Protein AF-A0A2E4V4W1-F1 (afdb_monomer_lite)

Structure (mmCIF, N/CA/C/O backbone):
data_AF-A0A2E4V4W1-F1
#
_entry.id   AF-A0A2E4V4W1-F1
#
loop_
_atom_site.group_PDB
_atom_site.id
_atom_site.type_symbol
_atom_site.label_atom_id
_atom_site.label_alt_id
_atom_site.label_comp_id
_atom_site.label_asym_id
_atom_site.label_entity_id
_atom_site.label_seq_id
_atom_site.pdbx_PDB_ins_code
_atom_site.Cartn_x
_atom_site.Cartn_y
_atom_site.Cartn_z
_atom_site.occupancy
_atom_site.B_iso_or_equiv
_atom_site.auth_seq_id
_atom_site.auth_comp_id
_atom_site.auth_asym_id
_atom_site.auth_atom_id
_atom_site.pdbx_PDB_model_num
ATOM 1 N N . MET A 1 1 ? -20.682 4.567 -6.289 1.00 46.25 1 MET A N 1
ATOM 2 C CA . MET A 1 1 ? -19.520 3.822 -6.826 1.00 46.25 1 MET A CA 1
ATOM 3 C C . MET A 1 1 ? -19.299 2.603 -5.932 1.00 46.25 1 MET A C 1
ATOM 5 O O . MET A 1 1 ? -18.975 2.784 -4.768 1.00 46.25 1 MET A O 1
ATOM 9 N N . ARG A 1 2 ? -19.613 1.381 -6.391 1.00 41.62 2 ARG A N 1
ATOM 10 C CA . ARG A 1 2 ? -19.473 0.160 -5.568 1.00 41.62 2 ARG A CA 1
ATOM 11 C C . ARG A 1 2 ? -17.982 -0.184 -5.426 1.00 41.62 2 ARG A C 1
ATOM 13 O O . ARG A 1 2 ? -17.360 -0.566 -6.412 1.00 41.62 2 ARG A O 1
ATOM 20 N N . ARG A 1 3 ? -17.415 -0.021 -4.224 1.00 50.88 3 ARG A N 1
ATOM 21 C CA . ARG A 1 3 ? -16.046 -0.442 -3.876 1.00 50.88 3 ARG A CA 1
ATOM 22 C C . ARG A 1 3 ? -16.026 -1.967 -3.712 1.00 50.88 3 ARG A C 1
ATOM 24 O O . ARG A 1 3 ? -16.325 -2.477 -2.640 1.00 50.88 3 ARG A O 1
ATOM 31 N N . TYR A 1 4 ? -15.725 -2.709 -4.774 1.00 49.28 4 TYR A N 1
ATOM 32 C CA . TYR A 1 4 ? -15.377 -4.126 -4.641 1.00 49.28 4 TYR A CA 1
ATOM 33 C C . TYR A 1 4 ? -13.896 -4.216 -4.238 1.00 49.28 4 TYR A C 1
ATOM 35 O O . TYR A 1 4 ? -13.034 -3.839 -5.029 1.00 49.28 4 TYR A O 1
ATOM 43 N N . GLY A 1 5 ? -13.609 -4.688 -3.018 1.00 70.69 5 GLY A N 1
ATOM 44 C CA . GLY A 1 5 ? -12.262 -5.122 -2.611 1.00 70.69 5 GLY A CA 1
ATOM 45 C C . GLY A 1 5 ? -11.537 -4.323 -1.520 1.00 70.69 5 GLY A C 1
ATOM 46 O O . GLY A 1 5 ? -10.349 -4.560 -1.334 1.00 70.69 5 GLY A O 1
ATOM 47 N N . SER A 1 6 ? -12.188 -3.403 -0.802 1.00 86.50 6 SER A N 1
ATOM 48 C CA . SER A 1 6 ? -11.559 -2.742 0.354 1.00 86.50 6 SER A CA 1
ATOM 49 C C . SER A 1 6 ? -11.692 -3.573 1.633 1.00 86.50 6 SER A C 1
ATOM 51 O O . SER A 1 6 ? -12.754 -4.149 1.870 1.00 86.50 6 SER A O 1
ATOM 53 N N . TYR A 1 7 ? -10.652 -3.607 2.468 1.00 93.38 7 TYR A N 1
ATOM 54 C CA . TYR A 1 7 ? -10.639 -4.334 3.745 1.00 93.38 7 TYR A CA 1
ATOM 55 C C . TYR A 1 7 ? -9.852 -3.575 4.819 1.00 93.38 7 TYR A C 1
ATOM 57 O O . TYR A 1 7 ? -9.040 -2.708 4.499 1.00 93.38 7 TYR A O 1
ATOM 65 N N . ILE A 1 8 ? -10.093 -3.897 6.092 1.00 94.38 8 ILE A N 1
ATOM 66 C CA . ILE A 1 8 ? -9.384 -3.291 7.224 1.00 94.38 8 ILE A CA 1
ATOM 67 C C . ILE A 1 8 ? -8.098 -4.060 7.521 1.00 94.38 8 ILE A C 1
ATOM 69 O O . ILE A 1 8 ? -8.079 -5.293 7.512 1.00 94.38 8 ILE A O 1
ATOM 73 N N . LYS A 1 9 ? -7.020 -3.332 7.806 1.00 94.06 9 LYS A N 1
ATOM 74 C CA . LYS A 1 9 ? -5.738 -3.884 8.236 1.00 94.06 9 LYS A CA 1
ATOM 75 C C . LYS A 1 9 ? -5.230 -3.121 9.454 1.00 94.06 9 LYS A C 1
ATOM 77 O O . LYS A 1 9 ? -5.097 -1.902 9.408 1.00 94.06 9 LYS A O 1
ATOM 82 N N . TYR A 1 10 ? -4.891 -3.858 10.505 1.00 94.62 10 TYR A N 1
ATOM 83 C CA . TYR A 1 10 ? -4.268 -3.313 11.707 1.00 94.62 10 TYR A CA 1
ATOM 84 C C . TYR A 1 10 ? -2.750 -3.466 11.634 1.00 94.62 10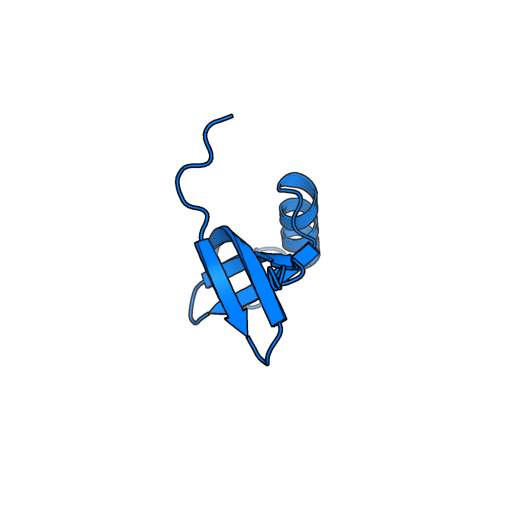 TYR A C 1
ATOM 86 O O . TYR A 1 10 ? -2.244 -4.541 11.299 1.00 94.62 10 TYR A O 1
ATOM 94 N N . VAL A 1 11 ? -2.020 -2.391 11.928 1.00 94.19 11 VAL A N 1
ATOM 95 C CA . VAL A 1 11 ? -0.552 -2.380 11.974 1.00 94.19 11 VAL A CA 1
ATOM 96 C C . VAL A 1 11 ? -0.106 -1.489 13.129 1.00 94.19 11 VAL A C 1
ATOM 98 O O . VAL A 1 11 ? -0.336 -0.287 13.079 1.00 94.19 11 VAL A O 1
ATOM 101 N N . ASN A 1 12 ? 0.573 -2.059 14.131 1.00 91.62 12 ASN A N 1
ATOM 102 C CA . ASN A 1 12 ? 1.091 -1.332 15.301 1.00 91.62 12 ASN A CA 1
ATOM 103 C C . ASN A 1 12 ? 0.026 -0.429 15.956 1.00 91.62 12 ASN A C 1
ATOM 105 O O . ASN A 1 12 ? 0.219 0.781 16.039 1.00 91.62 12 ASN A O 1
ATOM 109 N N . ASP A 1 13 ? -1.118 -1.013 16.323 1.00 91.25 13 ASP A N 1
ATOM 110 C CA . ASP A 1 13 ? -2.263 -0.328 16.953 1.00 91.25 13 ASP A CA 1
ATOM 111 C C . ASP A 1 13 ? -2.940 0.762 16.101 1.00 91.25 13 ASP A C 1
ATOM 113 O O . ASP A 1 13 ? -3.826 1.468 16.572 1.00 91.25 13 ASP A O 1
ATOM 117 N N . ARG A 1 14 ? -2.570 0.881 14.819 1.00 93.56 14 ARG A N 1
ATOM 118 C CA . ARG A 1 14 ? -3.204 1.785 13.851 1.00 93.56 14 ARG A CA 1
ATOM 119 C C . ARG A 1 14 ? -4.121 1.004 12.921 1.00 93.56 14 ARG A C 1
ATOM 121 O O . ARG A 1 14 ? -3.759 -0.082 12.453 1.00 93.56 14 ARG A O 1
ATOM 128 N N . CYS A 1 15 ? -5.289 1.569 12.636 1.00 95.25 15 CYS A N 1
ATOM 129 C CA . CYS A 1 15 ? -6.301 0.974 11.773 1.00 95.25 15 CYS A CA 1
ATOM 130 C C . CYS A 1 15 ? -6.256 1.610 10.379 1.00 95.25 15 CYS A C 1
ATOM 132 O O . CYS A 1 15 ? -6.268 2.830 10.227 1.00 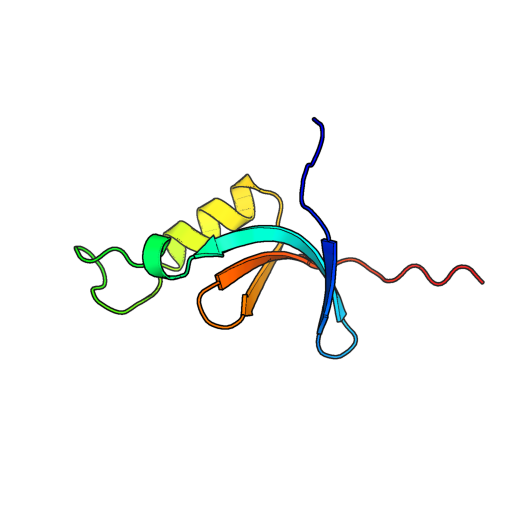95.25 15 CYS A O 1
ATOM 134 N N . PHE A 1 16 ? -6.194 0.776 9.342 1.00 95.62 16 PHE A N 1
ATOM 135 C CA . PHE A 1 16 ? -6.134 1.224 7.955 1.00 95.62 16 PHE A CA 1
ATOM 136 C C . PHE A 1 16 ? -7.239 0.584 7.124 1.00 95.62 16 PHE A C 1
ATOM 138 O O . PHE A 1 16 ? -7.333 -0.640 7.036 1.00 95.62 16 PHE A O 1
ATOM 145 N N . LEU A 1 17 ? -8.007 1.406 6.416 1.00 94.94 17 LEU A N 1
ATOM 146 C CA . LEU A 1 17 ? -8.837 0.970 5.305 1.00 94.94 17 LEU A CA 1
ATOM 147 C C . LEU A 1 17 ? -7.964 0.829 4.056 1.00 94.94 17 LEU A C 1
ATOM 149 O O . LEU A 1 17 ? -7.532 1.815 3.459 1.00 94.94 17 LEU A O 1
ATOM 153 N N . VAL A 1 18 ? -7.709 -0.405 3.628 1.00 95.75 18 VAL A N 1
ATOM 154 C CA . VAL A 1 18 ? -7.019 -0.684 2.366 1.00 95.75 18 VAL A CA 1
ATOM 155 C C . VAL A 1 18 ? -7.982 -0.418 1.214 1.00 95.75 18 VAL A C 1
ATOM 157 O O . VAL A 1 18 ? -9.005 -1.084 1.075 1.00 95.75 18 VAL A O 1
ATOM 160 N N . ILE A 1 19 ? -7.645 0.563 0.378 1.00 95.19 19 ILE A N 1
ATOM 161 C CA . ILE A 1 19 ? -8.443 0.989 -0.779 1.00 95.19 19 ILE A CA 1
ATOM 162 C C . ILE A 1 19 ? -8.068 0.165 -2.012 1.00 95.19 19 ILE A C 1
ATOM 164 O O . ILE A 1 19 ? -8.931 -0.197 -2.816 1.00 95.19 19 ILE A O 1
ATOM 168 N N . ARG A 1 20 ? -6.770 -0.112 -2.186 1.00 93.50 20 ARG A N 1
ATOM 169 C CA . ARG A 1 20 ? -6.235 -0.783 -3.373 1.00 93.50 20 ARG A CA 1
ATOM 170 C C . ARG A 1 20 ? -4.943 -1.522 -3.060 1.00 93.50 20 ARG A C 1
ATOM 172 O O . ARG A 1 20 ? -4.037 -0.970 -2.443 1.00 93.50 20 ARG A O 1
ATOM 179 N N . GLU A 1 21 ? -4.829 -2.729 -3.598 1.00 94.94 21 GLU A N 1
ATOM 180 C CA . GLU A 1 21 ? -3.564 -3.451 -3.689 1.00 94.94 21 GLU A CA 1
ATOM 181 C C . GLU A 1 21 ? -2.930 -3.238 -5.066 1.00 94.94 21 GLU A C 1
ATOM 183 O O . GLU A 1 21 ? -3.608 -3.296 -6.098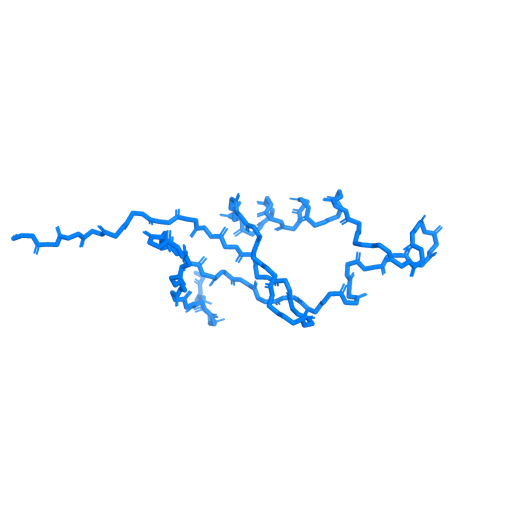 1.00 94.94 21 GLU A O 1
ATOM 188 N N . MET A 1 22 ? -1.619 -3.021 -5.090 1.00 93.19 22 MET A N 1
ATOM 189 C CA . MET A 1 22 ? -0.836 -2.874 -6.312 1.00 93.19 22 MET A CA 1
ATOM 190 C C . MET A 1 22 ? 0.440 -3.713 -6.223 1.00 93.19 22 MET A C 1
ATOM 192 O O . MET A 1 22 ? 1.152 -3.621 -5.225 1.00 93.19 22 MET A O 1
ATOM 196 N N . PRO A 1 23 ? 0.792 -4.508 -7.244 1.00 93.81 23 PRO A N 1
ATOM 197 C CA . PRO A 1 23 ? 2.080 -5.188 -7.272 1.00 93.81 23 PRO A CA 1
ATOM 198 C C . PRO A 1 23 ? 3.246 -4.190 -7.319 1.00 93.81 23 PRO A C 1
ATOM 200 O O . PRO A 1 23 ? 3.236 -3.250 -8.115 1.00 93.81 23 PRO A O 1
ATOM 203 N N . VAL A 1 24 ? 4.298 -4.428 -6.530 1.00 93.62 24 VAL A N 1
ATOM 204 C CA . VAL A 1 24 ? 5.500 -3.574 -6.455 1.00 93.62 24 VAL A CA 1
ATOM 205 C C . VAL A 1 24 ? 6.126 -3.362 -7.835 1.00 93.62 24 VAL A C 1
ATOM 207 O O . VAL A 1 24 ? 6.562 -2.255 -8.141 1.00 93.62 24 VAL A O 1
ATOM 210 N N . HIS A 1 25 ? 6.133 -4.391 -8.691 1.00 90.62 25 HIS A N 1
ATOM 211 C CA . HIS A 1 25 ? 6.736 -4.316 -10.024 1.00 90.62 25 HIS A CA 1
ATOM 212 C C . HIS A 1 25 ? 6.068 -3.277 -10.940 1.00 90.62 25 HIS A C 1
ATOM 214 O O . HIS A 1 25 ? 6.731 -2.761 -11.832 1.00 90.62 25 HIS A O 1
ATOM 220 N N . GLN A 1 26 ? 4.794 -2.926 -10.714 1.00 90.19 26 GLN A N 1
ATOM 221 C CA . GLN A 1 26 ? 4.112 -1.881 -11.490 1.00 90.19 26 GLN A CA 1
ATOM 222 C C . GLN A 1 26 ? 4.615 -0.476 -11.147 1.00 90.19 26 GLN A C 1
ATOM 224 O O . GLN A 1 26 ? 4.476 0.434 -11.956 1.00 90.19 26 GLN A O 1
ATOM 229 N N . MET A 1 27 ? 5.205 -0.300 -9.961 1.00 91.06 27 MET A N 1
ATOM 230 C CA . MET A 1 27 ? 5.768 0.971 -9.501 1.00 91.06 27 MET A CA 1
ATOM 231 C C . MET A 1 27 ? 7.286 1.056 -9.714 1.00 91.06 27 MET A C 1
ATOM 233 O O . MET A 1 27 ? 7.910 2.016 -9.273 1.00 91.06 27 MET A O 1
ATOM 237 N N . ILE A 1 28 ? 7.901 0.070 -10.372 1.00 86.44 28 ILE A N 1
ATOM 238 C CA . ILE A 1 28 ? 9.298 0.136 -10.806 1.00 86.44 28 ILE A CA 1
ATOM 239 C C . ILE A 1 28 ? 9.288 0.589 -12.263 1.00 86.44 28 ILE A C 1
ATOM 241 O O . ILE A 1 28 ? 8.753 -0.108 -13.119 1.00 86.44 28 ILE A O 1
ATOM 245 N N . ILE A 1 29 ? 9.876 1.751 -12.554 1.00 83.50 29 ILE A N 1
ATOM 246 C CA . ILE A 1 29 ? 9.997 2.268 -13.923 1.00 83.50 29 ILE A CA 1
ATOM 247 C C . ILE A 1 29 ? 11.435 2.039 -14.394 1.00 83.50 29 ILE A C 1
ATOM 249 O O . ILE A 1 29 ? 12.304 2.850 -14.062 1.00 83.50 29 ILE A O 1
ATOM 253 N N . PRO A 1 30 ? 11.721 1.007 -15.215 1.00 74.00 30 PRO A N 1
ATOM 254 C CA . PRO A 1 30 ? 13.097 0.618 -15.522 1.00 74.00 30 PRO A CA 1
ATOM 255 C C . PRO A 1 30 ? 13.935 1.729 -16.161 1.00 74.00 30 PRO A C 1
ATOM 257 O O . PRO A 1 30 ? 15.133 1.826 -15.919 1.00 74.00 30 PRO A O 1
ATOM 260 N N . LYS A 1 31 ? 13.284 2.603 -16.942 1.00 76.56 31 LYS A N 1
ATOM 261 C CA . LYS A 1 31 ? 13.914 3.735 -17.638 1.00 76.56 31 LYS A CA 1
ATOM 262 C C . LYS A 1 31 ? 14.311 4.895 -16.718 1.00 76.56 31 LYS A C 1
ATOM 264 O O . LYS A 1 31 ? 15.113 5.724 -17.129 1.00 76.56 31 LYS A O 1
ATOM 269 N N . ARG A 1 32 ? 13.737 4.983 -15.512 1.00 71.19 32 ARG A N 1
ATOM 270 C CA . ARG A 1 32 ? 14.044 6.026 -14.515 1.00 71.19 32 ARG A CA 1
ATOM 271 C C . ARG A 1 32 ? 14.824 5.448 -13.342 1.00 71.19 32 ARG A C 1
ATOM 273 O O . ARG A 1 32 ? 15.869 5.971 -12.966 1.00 71.19 32 ARG A O 1
ATOM 280 N N . HIS A 1 33 ? 14.338 4.336 -12.795 1.00 72.62 33 HIS A N 1
ATOM 281 C CA . HIS A 1 33 ? 14.934 3.643 -11.666 1.00 72.62 33 HIS A CA 1
ATOM 282 C C . HIS A 1 33 ? 14.793 2.121 -11.839 1.00 72.62 33 HIS A C 1
ATOM 284 O O . HIS A 1 33 ? 13.725 1.576 -11.564 1.00 72.62 33 HIS A O 1
ATOM 290 N N . PRO A 1 34 ? 15.857 1.402 -12.244 1.00 69.38 34 PRO A N 1
ATOM 291 C CA . PRO A 1 34 ? 15.761 -0.014 -12.608 1.00 69.38 34 PRO A CA 1
ATOM 292 C C . PRO A 1 34 ? 15.308 -0.925 -11.464 1.00 69.38 34 PRO A C 1
ATOM 294 O O . PRO A 1 34 ? 14.652 -1.926 -11.717 1.00 69.38 34 PRO A O 1
ATOM 297 N N . ASN A 1 35 ? 15.606 -0.557 -10.213 1.00 76.62 35 ASN A N 1
ATOM 298 C CA . ASN A 1 35 ? 15.362 -1.393 -9.033 1.00 76.62 35 ASN A CA 1
ATOM 299 C C . ASN A 1 35 ? 14.737 -0.619 -7.863 1.00 76.62 35 ASN A C 1
ATOM 301 O O . ASN A 1 35 ? 14.879 -1.017 -6.707 1.00 76.62 35 ASN A O 1
ATOM 305 N N . LYS A 1 36 ? 14.109 0.533 -8.124 1.00 85.44 36 LYS A N 1
ATOM 306 C CA . LYS A 1 36 ? 13.472 1.329 -7.067 1.00 85.44 36 LYS A CA 1
ATOM 307 C C . LYS A 1 36 ? 12.035 1.640 -7.437 1.00 85.44 36 LYS A C 1
ATOM 309 O O . LYS A 1 36 ? 11.712 1.831 -8.605 1.00 85.44 36 LYS A O 1
ATOM 314 N N . ILE A 1 37 ? 11.210 1.711 -6.401 1.00 88.56 37 ILE A 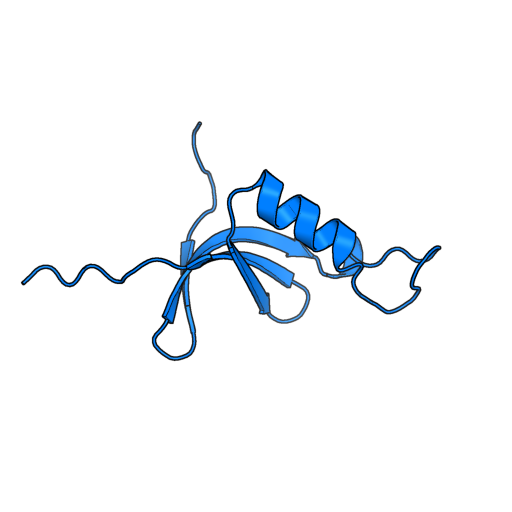N 1
ATOM 315 C CA . ILE A 1 37 ? 9.854 2.234 -6.497 1.00 88.56 37 ILE A CA 1
ATOM 316 C C . ILE A 1 37 ? 9.948 3.713 -6.870 1.00 88.56 37 ILE A C 1
ATOM 318 O O . ILE A 1 37 ? 10.657 4.478 -6.209 1.00 88.56 37 ILE A O 1
ATOM 322 N N . ASP A 1 38 ? 9.218 4.102 -7.906 1.00 92.06 38 ASP A N 1
ATOM 323 C CA . ASP A 1 38 ? 8.981 5.493 -8.251 1.00 92.06 38 ASP A CA 1
ATOM 324 C C . ASP A 1 38 ? 7.980 6.081 -7.243 1.00 92.06 38 ASP A C 1
ATOM 326 O O . ASP A 1 38 ? 6.774 5.826 -7.289 1.00 92.06 38 ASP A O 1
ATOM 330 N N . LYS A 1 39 ? 8.512 6.815 -6.259 1.00 90.94 39 LYS A N 1
ATOM 331 C CA . LYS A 1 39 ? 7.718 7.414 -5.178 1.00 90.94 39 LYS A CA 1
ATOM 332 C C . LYS A 1 39 ? 6.801 8.531 -5.677 1.00 90.94 39 LYS A C 1
ATOM 334 O O . LYS A 1 39 ? 5.775 8.769 -5.048 1.00 90.94 39 LYS A O 1
ATOM 339 N N . GLU A 1 40 ? 7.163 9.200 -6.770 1.00 92.81 40 GLU A N 1
ATOM 340 C CA . GLU A 1 40 ? 6.349 10.261 -7.361 1.00 92.81 40 GLU A CA 1
ATOM 341 C C . GLU A 1 40 ? 5.094 9.651 -7.989 1.00 92.81 40 GLU A C 1
ATOM 343 O O . GLU A 1 40 ? 3.978 10.040 -7.647 1.00 92.81 40 GLU A O 1
ATOM 348 N N . LEU A 1 41 ? 5.266 8.607 -8.809 1.00 92.75 41 LEU A N 1
ATOM 349 C CA . LEU A 1 41 ? 4.145 7.858 -9.377 1.00 92.75 41 LEU A CA 1
ATOM 350 C C . LEU A 1 41 ? 3.252 7.253 -8.286 1.00 92.75 41 LEU A C 1
ATOM 352 O O . LEU A 1 41 ? 2.027 7.338 -8.369 1.00 92.75 41 LEU A O 1
ATOM 356 N N . LEU A 1 42 ? 3.852 6.655 -7.255 1.00 94.62 42 LEU A N 1
ATOM 357 C CA . LEU A 1 42 ? 3.099 6.097 -6.135 1.00 94.62 42 LEU A CA 1
ATOM 358 C C . LEU A 1 42 ? 2.288 7.179 -5.404 1.00 94.62 42 LEU A C 1
ATOM 360 O O . LEU A 1 42 ? 1.121 6.953 -5.096 1.00 94.62 42 LEU A O 1
ATOM 364 N N . GLY A 1 43 ? 2.868 8.361 -5.176 1.00 96.12 43 GLY A N 1
ATOM 365 C CA . GLY A 1 43 ? 2.169 9.497 -4.569 1.00 96.12 43 GLY A CA 1
ATOM 366 C C . GLY A 1 43 ? 0.973 9.974 -5.400 1.00 96.12 43 GLY A C 1
ATOM 367 O O . GLY A 1 43 ? -0.093 10.242 -4.846 1.00 96.12 43 GLY A O 1
ATOM 368 N N . LEU A 1 44 ? 1.102 10.003 -6.731 1.00 95.81 44 LEU A N 1
ATOM 369 C CA . LEU A 1 44 ? -0.013 10.321 -7.633 1.00 95.81 44 LEU A CA 1
ATOM 370 C C . LEU A 1 44 ? -1.163 9.312 -7.502 1.00 95.81 44 LEU A C 1
ATOM 372 O O . LEU A 1 44 ? -2.326 9.713 -7.461 1.00 95.81 44 LEU A O 1
ATOM 376 N N . TRP A 1 45 ? -0.851 8.018 -7.389 1.00 95.44 45 TRP A N 1
ATOM 377 C CA . TRP A 1 45 ? -1.856 6.976 -7.163 1.00 95.44 45 TRP A CA 1
ATOM 378 C C . TRP A 1 45 ? -2.547 7.099 -5.805 1.00 95.44 45 TRP A C 1
ATOM 380 O O . TRP A 1 45 ? -3.769 6.968 -5.739 1.00 95.44 45 TRP A O 1
ATOM 390 N N . VAL A 1 46 ? -1.786 7.371 -4.741 1.00 96.38 46 VAL A N 1
ATOM 391 C CA . VAL A 1 46 ? -2.327 7.598 -3.391 1.00 96.38 46 VAL A CA 1
ATOM 392 C C . VAL A 1 46 ? -3.347 8.735 -3.418 1.00 96.38 46 VAL A C 1
ATOM 394 O O . VAL A 1 46 ? -4.494 8.530 -3.026 1.00 96.38 46 VAL A O 1
ATOM 397 N N . ASN A 1 47 ? -2.971 9.882 -3.990 1.00 96.56 47 ASN A N 1
ATOM 398 C CA . ASN A 1 47 ? -3.847 11.047 -4.102 1.00 96.56 47 ASN A CA 1
ATOM 399 C C . ASN A 1 47 ? -5.085 10.768 -4.967 1.00 96.56 47 ASN A C 1
ATOM 401 O O . ASN A 1 47 ? -6.198 11.123 -4.588 1.00 96.56 47 ASN A O 1
ATOM 405 N N . HIS A 1 48 ? -4.914 10.109 -6.118 1.00 95.44 48 HIS A N 1
ATOM 406 C CA . HIS A 1 48 ? -6.019 9.787 -7.026 1.00 95.44 48 HIS A CA 1
ATOM 407 C C . HIS A 1 48 ? -7.073 8.875 -6.381 1.00 95.44 48 HIS A C 1
ATOM 409 O O . HIS A 1 48 ? -8.265 9.020 -6.647 1.00 95.44 48 HIS A O 1
ATOM 415 N N . LEU A 1 49 ? -6.637 7.935 -5.539 1.00 93.88 49 LEU A N 1
ATOM 416 C CA . LEU A 1 49 ? -7.509 6.966 -4.877 1.00 93.88 49 LEU A CA 1
ATOM 417 C C . LEU A 1 49 ? -8.056 7.454 -3.526 1.00 93.88 49 LEU A C 1
ATOM 419 O O . LEU A 1 49 ? -8.881 6.757 -2.934 1.00 93.88 49 LEU A O 1
ATOM 423 N N . GLY A 1 50 ? -7.625 8.628 -3.054 1.00 94.00 50 GLY A N 1
ATOM 424 C CA . GLY A 1 50 ? -8.020 9.183 -1.758 1.00 94.00 50 GLY A CA 1
ATOM 425 C C . GLY A 1 50 ? -7.364 8.491 -0.562 1.00 94.00 50 GLY A C 1
ATOM 426 O O . GLY A 1 50 ? -7.917 8.522 0.530 1.00 94.00 50 GLY A O 1
ATOM 427 N N . GLY A 1 51 ? -6.218 7.835 -0.761 1.00 95.00 51 GLY A N 1
ATOM 428 C CA . GLY A 1 51 ? -5.420 7.303 0.342 1.00 95.00 51 GLY A CA 1
ATOM 429 C C . GLY A 1 51 ? -4.568 8.390 0.997 1.00 95.00 51 GLY A C 1
ATOM 430 O O . GLY A 1 51 ? -4.297 9.431 0.401 1.00 95.00 51 GLY A O 1
ATOM 431 N N . ASN A 1 52 ? -4.091 8.119 2.208 1.00 96.56 52 ASN A N 1
ATOM 432 C CA . ASN A 1 52 ? -3.131 8.965 2.925 1.00 96.56 52 ASN A CA 1
ATOM 433 C C . ASN A 1 52 ? -1.867 8.195 3.354 1.00 96.56 52 ASN A C 1
ATOM 435 O O . ASN A 1 52 ? -0.882 8.806 3.763 1.00 96.56 52 ASN A O 1
ATOM 439 N N . HIS A 1 53 ? -1.865 6.866 3.209 1.00 96.38 53 HIS A N 1
ATOM 440 C CA . HIS A 1 53 ? -0.762 5.990 3.578 1.00 96.38 53 HIS A CA 1
ATOM 441 C C . HIS A 1 53 ? -0.505 4.915 2.517 1.00 96.38 53 HIS A C 1
ATOM 443 O O . HIS A 1 53 ? -1.366 4.566 1.704 1.00 96.38 53 HIS A O 1
ATOM 449 N N . VAL A 1 54 ? 0.716 4.370 2.546 1.00 96.88 54 VAL A N 1
ATOM 450 C CA . VAL A 1 54 ? 1.081 3.164 1.800 1.00 96.88 54 VAL A CA 1
ATOM 451 C C . VAL A 1 54 ? 1.730 2.166 2.743 1.00 96.88 54 VAL A C 1
ATOM 453 O O . VAL A 1 54 ? 2.769 2.452 3.339 1.00 96.88 54 VAL A O 1
ATOM 456 N N . LEU A 1 55 ? 1.153 0.972 2.828 1.00 96.00 55 LEU A N 1
ATOM 457 C CA . LEU A 1 55 ? 1.763 -0.168 3.506 1.00 96.00 55 LEU A CA 1
ATOM 458 C C . LEU A 1 55 ? 2.438 -1.071 2.474 1.00 96.00 55 LEU A C 1
ATOM 460 O O . LEU A 1 55 ? 1.970 -1.209 1.344 1.00 96.00 55 LEU A O 1
ATOM 464 N N . ARG A 1 56 ? 3.538 -1.719 2.857 1.00 94.44 56 ARG A N 1
ATOM 465 C CA . ARG A 1 56 ? 4.200 -2.722 2.016 1.00 94.44 56 ARG A CA 1
ATOM 466 C C . ARG A 1 56 ? 4.009 -4.103 2.615 1.00 94.44 56 ARG A C 1
ATOM 468 O O . ARG A 1 56 ? 4.371 -4.336 3.763 1.00 94.44 56 ARG A O 1
ATOM 475 N N . GLU A 1 57 ? 3.517 -5.027 1.802 1.00 93.81 57 GLU A N 1
ATOM 476 C CA . GLU A 1 57 ? 3.338 -6.424 2.177 1.00 93.81 57 GLU A CA 1
ATOM 477 C C . GLU A 1 57 ? 3.909 -7.313 1.076 1.00 93.81 57 GLU A C 1
ATOM 479 O O . GLU A 1 57 ? 3.329 -7.443 0.002 1.00 93.81 57 GLU A O 1
ATOM 484 N N . ARG A 1 58 ? 5.079 -7.908 1.338 1.00 92.38 58 ARG A N 1
ATOM 485 C CA . ARG A 1 58 ? 5.815 -8.740 0.372 1.00 92.38 58 ARG A CA 1
ATOM 486 C C . ARG A 1 58 ? 6.025 -8.016 -0.972 1.00 92.38 58 ARG A C 1
ATOM 488 O O . ARG A 1 58 ? 6.803 -7.059 -1.052 1.00 92.38 58 ARG A O 1
ATOM 495 N N . ASP A 1 59 ? 5.352 -8.494 -2.012 1.00 93.88 59 ASP A N 1
ATOM 496 C CA . ASP A 1 59 ? 5.372 -8.034 -3.396 1.00 93.88 59 ASP A CA 1
ATOM 497 C C . ASP A 1 59 ? 4.238 -7.050 -3.722 1.00 93.88 59 ASP A C 1
ATOM 499 O O . ASP A 1 59 ? 4.078 -6.669 -4.883 1.00 93.88 59 ASP A O 1
ATOM 503 N N . LYS A 1 60 ? 3.489 -6.591 -2.713 1.00 95.31 60 LYS A N 1
ATOM 504 C CA . LYS A 1 60 ? 2.382 -5.644 -2.845 1.00 95.31 60 LYS A CA 1
ATOM 505 C C . LYS A 1 60 ? 2.625 -4.339 -2.089 1.00 95.31 60 LYS A C 1
ATOM 507 O O . LYS A 1 60 ? 3.254 -4.293 -1.029 1.00 95.31 60 LYS A O 1
ATOM 512 N N . LEU A 1 61 ? 2.070 -3.278 -2.651 1.00 96.19 61 LEU A N 1
ATOM 513 C CA . LEU A 1 61 ? 1.860 -1.974 -2.046 1.00 96.19 61 LEU A CA 1
ATOM 514 C C . LEU A 1 61 ? 0.358 -1.819 -1.817 1.00 96.19 61 LEU A C 1
ATOM 516 O O . LEU A 1 61 ? -0.438 -2.031 -2.731 1.00 96.19 61 LEU A O 1
ATOM 520 N N . LEU A 1 62 ? -0.019 -1.482 -0.594 1.00 96.38 62 LEU A N 1
ATOM 521 C CA . LEU A 1 62 ? -1.399 -1.281 -0.183 1.00 96.38 62 LEU A CA 1
ATOM 522 C C . LEU A 1 62 ? -1.60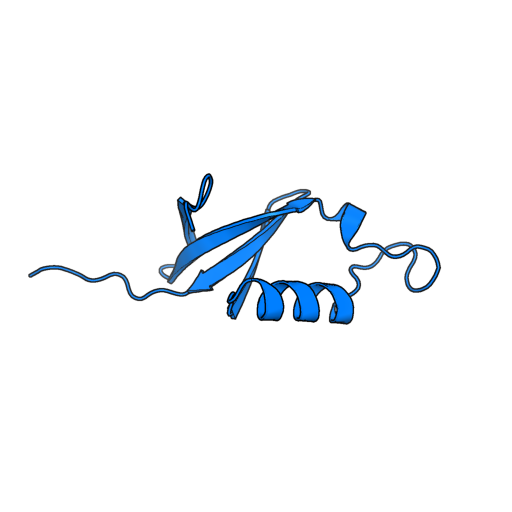5 0.219 -0.026 1.00 96.38 62 LEU A C 1
ATOM 524 O O . LEU A 1 62 ? -1.013 0.822 0.866 1.00 96.38 62 LEU A O 1
ATOM 528 N N . ILE A 1 63 ? -2.405 0.818 -0.899 1.00 96.75 63 ILE A N 1
ATOM 529 C CA . ILE A 1 63 ? -2.832 2.209 -0.744 1.00 96.75 63 ILE A CA 1
ATOM 530 C C . ILE A 1 63 ? -3.983 2.206 0.247 1.00 96.75 63 ILE A C 1
ATOM 532 O O . ILE A 1 63 ? -4.986 1.515 0.035 1.00 96.75 63 ILE A O 1
ATOM 536 N N . CYS A 1 64 ? -3.821 2.954 1.329 1.00 96.31 64 CYS A N 1
ATOM 537 C CA . CYS A 1 64 ? -4.755 2.943 2.435 1.00 96.31 64 CYS A CA 1
ATOM 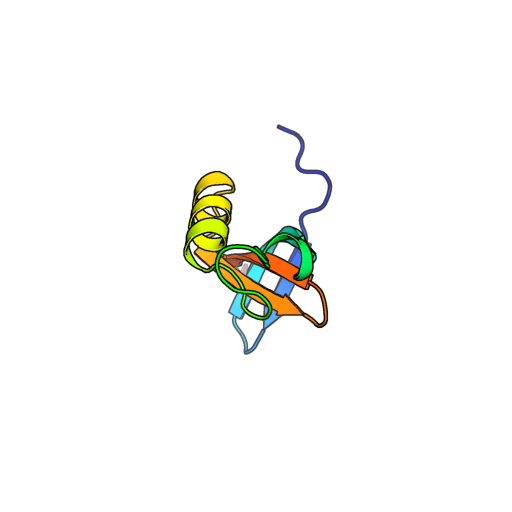538 C C . CYS A 1 64 ? -5.069 4.340 2.959 1.00 96.31 64 CYS A C 1
ATOM 540 O O . CYS A 1 64 ? -4.319 5.300 2.773 1.00 96.31 64 CYS A O 1
ATOM 542 N N . GLU A 1 65 ? -6.217 4.412 3.611 1.00 95.56 65 GLU A N 1
ATOM 543 C CA . GLU A 1 65 ? -6.653 5.516 4.447 1.00 95.56 65 GLU A CA 1
ATOM 544 C C . GLU A 1 65 ? -6.528 5.053 5.898 1.00 95.56 65 GLU A C 1
ATOM 546 O O . GLU A 1 65 ? -7.082 4.021 6.272 1.00 95.56 65 GLU A O 1
ATOM 551 N N . GLU A 1 66 ? -5.740 5.754 6.704 1.00 95.50 66 GLU A N 1
ATOM 552 C CA . GLU A 1 66 ? -5.786 5.582 8.155 1.00 95.50 66 GLU A CA 1
ATOM 553 C C . GLU A 1 66 ? -7.125 6.089 8.680 1.00 95.50 66 GLU A C 1
ATOM 555 O O . GLU A 1 66 ? -7.525 7.208 8.354 1.00 95.50 66 GLU A O 1
ATOM 560 N N . ILE A 1 67 ? -7.793 5.260 9.476 1.00 93.94 67 ILE A N 1
ATOM 561 C CA . ILE A 1 67 ? -9.083 5.566 10.085 1.00 93.94 67 ILE A CA 1
ATOM 562 C C . ILE A 1 67 ? -8.974 5.419 11.599 1.00 93.94 67 ILE A C 1
ATOM 564 O O . ILE A 1 67 ? -8.218 4.588 12.104 1.00 93.94 67 ILE A O 1
ATOM 568 N N . GLU A 1 68 ? -9.741 6.223 12.325 1.00 89.25 68 GLU A N 1
ATOM 569 C CA . GLU A 1 68 ? -9.909 6.027 13.761 1.00 89.25 68 GLU A CA 1
ATOM 570 C C . GLU A 1 68 ? -10.762 4.778 13.997 1.00 89.25 68 GLU A C 1
ATOM 572 O O . GLU A 1 68 ? -11.784 4.576 13.332 1.00 89.25 68 GLU A O 1
ATOM 577 N N . ASP A 1 69 ? -10.333 3.924 14.928 1.00 73.88 69 ASP A N 1
ATOM 578 C CA . ASP A 1 69 ? -11.170 2.820 15.382 1.00 73.88 69 ASP A CA 1
ATOM 579 C C . ASP A 1 69 ? -12.251 3.409 16.293 1.00 73.88 69 ASP A C 1
ATOM 581 O O . ASP A 1 69 ? -11.975 3.858 17.409 1.00 73.88 69 ASP A O 1
ATOM 585 N N . ALA A 1 70 ? -13.474 3.509 15.776 1.00 65.12 70 ALA A N 1
ATOM 586 C CA . ALA A 1 70 ? -14.596 4.010 16.548 1.00 65.12 70 ALA A CA 1
ATOM 587 C C . ALA A 1 70 ? -14.986 2.950 17.586 1.00 65.12 70 ALA A C 1
ATOM 589 O O . ALA A 1 70 ? -15.772 2.045 17.304 1.00 65.12 70 ALA A O 1
ATOM 590 N N . ASN A 1 71 ? -14.449 3.074 18.800 1.00 52.00 71 ASN A N 1
ATOM 591 C CA . ASN A 1 71 ? -14.979 2.362 19.955 1.00 52.00 71 ASN A CA 1
ATOM 592 C C . ASN A 1 71 ? -16.402 2.875 20.211 1.00 52.00 71 ASN A C 1
ATOM 594 O O . ASN A 1 71 ? -16.595 4.024 20.606 1.00 52.00 71 ASN A O 1
ATOM 598 N N . VAL A 1 72 ? -17.402 2.038 19.941 1.00 47.25 72 VAL A N 1
ATOM 599 C CA . VAL A 1 72 ? -18.767 2.273 20.418 1.00 47.25 72 VAL A CA 1
ATOM 600 C C . VAL A 1 72 ? -18.779 1.873 21.893 1.00 47.25 72 VAL A C 1
ATOM 602 O O . VAL A 1 72 ? -18.742 0.680 22.192 1.00 47.25 72 VAL A O 1
ATOM 605 N N . GLU A 1 73 ? -18.751 2.857 22.794 1.00 50.44 73 GLU A N 1
ATOM 606 C CA . GLU A 1 73 ? -19.100 2.661 24.213 1.00 50.44 73 GLU A CA 1
ATOM 607 C C . GLU A 1 73 ? -20.619 2.551 24.402 1.00 50.44 73 GLU A C 1
ATOM 609 O O . GLU A 1 73 ? -21.367 3.287 23.711 1.00 50.44 73 GLU A O 1
#

Radius of gyration: 13.81 Å; chains: 1; bounding box: 35×20×42 Å

pLDDT: mean 86.58, std 14.61, range [41.62, 96.88]

Sequence (73 aa):
MRRYGSYIKYVNDRCFLVIREMPVHQMIIPKRHPNKIDKELLGLWVNHLGGNHVLRERDKLLICEEIEDANVE

Secondary structure (DSSP, 8-state):
----S-EEEEETTEEEEEEEEEEGGGGB-TTT-TTSB-HHHHHHHHHHHT-SEEEEETTEEEEEEEE------

Foldseek 3Di:
DDQDDWDWDDDPNWIKTFSDKDFQVVQQDCVVHNPDGPVVVVVVVLVVSVADDWDDDPRIITGIHTDDDDDDD